Protein AF-A0AAE9WJE8-F1 (afdb_monomer_lite)

Sequence (85 aa):
MFKDKSYTYHDFKQKCESLRIFIYFGVVGYCALDIVLNPLKSSYWNQFLPINIMKKFFGFFSKEESSIFKHNGNASYEKYIELIK

Structure (mmCIF, N/CA/C/O backbone):
data_AF-A0AAE9WJE8-F1
#
_entry.id   AF-A0AAE9WJE8-F1
#
loop_
_atom_site.group_PDB
_atom_site.id
_atom_site.type_symbol
_atom_site.label_atom_id
_atom_site.label_alt_id
_atom_site.label_comp_id
_atom_site.label_asym_id
_atom_site.label_entity_id
_atom_site.label_seq_id
_atom_site.pdbx_PDB_ins_code
_atom_site.Cartn_x
_atom_site.Cartn_y
_atom_site.Cartn_z
_atom_site.occupancy
_atom_site.B_iso_or_equiv
_atom_site.auth_seq_id
_atom_site.auth_comp_id
_atom_site.auth_asym_id
_atom_site.auth_atom_id
_atom_site.pdbx_PDB_model_num
ATOM 1 N N . MET A 1 1 ? 15.909 -10.507 -14.687 1.00 52.84 1 MET A N 1
ATOM 2 C CA . MET A 1 1 ? 15.118 -9.255 -14.575 1.00 52.84 1 MET A CA 1
ATOM 3 C C . MET A 1 1 ? 15.975 -8.040 -14.197 1.00 52.84 1 MET A C 1
ATOM 5 O O . MET A 1 1 ? 16.019 -7.113 -14.992 1.00 52.84 1 MET A O 1
ATOM 9 N N . PHE A 1 2 ? 16.707 -8.026 -13.067 1.00 60.22 2 PHE A N 1
ATOM 10 C CA . PHE A 1 2 ? 17.623 -6.908 -12.723 1.00 60.22 2 PHE A CA 1
ATOM 11 C C . PHE A 1 2 ? 19.118 -7.169 -12.991 1.00 60.22 2 PHE A C 1
ATOM 13 O O . PHE A 1 2 ? 19.876 -6.220 -13.151 1.00 60.22 2 PHE A O 1
ATOM 20 N N . LYS A 1 3 ? 19.549 -8.439 -13.049 1.00 65.12 3 LYS A N 1
ATOM 21 C CA . LYS A 1 3 ? 20.963 -8.828 -13.246 1.00 65.12 3 LYS A CA 1
ATOM 22 C C . LYS A 1 3 ? 21.409 -8.893 -14.709 1.00 65.12 3 LYS A C 1
ATOM 24 O O . LYS A 1 3 ? 22.604 -8.980 -14.973 1.00 65.12 3 LYS A O 1
ATOM 29 N N . ASP A 1 4 ? 20.467 -8.854 -15.645 1.00 73.12 4 ASP A N 1
ATOM 30 C CA . ASP A 1 4 ? 20.779 -8.958 -17.068 1.00 73.12 4 ASP A CA 1
ATOM 31 C C . ASP A 1 4 ? 21.435 -7.662 -17.549 1.00 73.12 4 ASP A C 1
ATOM 33 O O . ASP A 1 4 ? 20.998 -6.562 -17.188 1.00 73.12 4 ASP A O 1
ATOM 37 N N . LYS A 1 5 ? 22.486 -7.773 -18.364 1.00 70.38 5 LYS A N 1
ATOM 38 C CA . LYS A 1 5 ? 23.194 -6.613 -18.915 1.00 70.38 5 LYS A CA 1
ATOM 39 C C . LYS A 1 5 ? 22.246 -5.859 -19.857 1.00 70.38 5 LYS A C 1
ATOM 41 O O . LYS A 1 5 ? 21.690 -6.457 -20.770 1.00 70.38 5 LYS A O 1
ATOM 46 N N . SER A 1 6 ? 22.010 -4.567 -19.615 1.00 74.31 6 SER A N 1
ATOM 47 C CA . SER A 1 6 ? 21.255 -3.731 -20.561 1.00 74.31 6 SER A CA 1
ATOM 48 C C . SER A 1 6 ? 22.159 -3.366 -21.729 1.00 74.31 6 SER A C 1
ATOM 50 O O . SER A 1 6 ? 23.205 -2.753 -21.520 1.00 74.31 6 SER A O 1
ATOM 52 N N . TYR A 1 7 ? 21.758 -3.739 -22.941 1.00 78.06 7 TYR A N 1
ATOM 53 C CA . TYR A 1 7 ? 22.488 -3.402 -24.166 1.00 78.06 7 TYR A CA 1
ATOM 54 C C . TYR A 1 7 ? 22.071 -2.036 -24.724 1.00 78.06 7 TYR A C 1
ATOM 56 O O . TYR A 1 7 ? 22.858 -1.378 -25.399 1.00 78.06 7 TYR A O 1
ATOM 64 N N . THR A 1 8 ? 20.863 -1.573 -24.388 1.00 86.31 8 THR A N 1
ATOM 65 C CA . THR A 1 8 ? 20.308 -0.294 -24.838 1.00 86.31 8 THR A CA 1
ATOM 66 C C . THR A 1 8 ? 20.012 0.626 -23.649 1.00 86.31 8 THR A C 1
ATOM 68 O O . THR A 1 8 ? 19.593 0.184 -22.578 1.00 86.31 8 THR A O 1
ATOM 71 N N . TYR A 1 9 ? 20.212 1.935 -23.837 1.00 85.62 9 TYR A N 1
ATOM 72 C CA . TYR A 1 9 ? 19.972 2.955 -22.806 1.00 85.62 9 TYR A CA 1
ATOM 73 C C . TYR A 1 9 ? 18.526 2.952 -22.280 1.00 85.62 9 TYR A C 1
ATOM 75 O O . TYR A 1 9 ? 18.296 3.133 -21.085 1.00 85.62 9 TYR A O 1
ATOM 83 N N . HIS A 1 10 ? 17.554 2.688 -23.155 1.00 87.19 10 HIS A N 1
ATOM 84 C CA . HIS A 1 10 ? 16.143 2.578 -22.783 1.00 87.19 10 HIS A CA 1
ATOM 85 C C . HIS A 1 10 ? 15.903 1.500 -21.716 1.00 87.19 10 HIS A C 1
ATOM 87 O O . HIS A 1 10 ? 15.231 1.771 -20.720 1.00 87.19 10 HIS A O 1
ATOM 93 N N . ASP A 1 11 ? 16.540 0.335 -21.850 1.00 86.00 11 ASP A N 1
ATOM 94 C CA . ASP A 1 11 ? 16.421 -0.755 -20.877 1.00 86.00 11 ASP A CA 1
ATOM 95 C C . ASP A 1 11 ? 17.049 -0.384 -19.533 1.00 86.00 11 ASP A C 1
ATOM 97 O O . ASP A 1 11 ? 16.554 -0.760 -18.472 1.00 86.00 11 ASP A O 1
ATOM 101 N N . PHE A 1 12 ? 18.167 0.349 -19.560 1.00 85.50 12 PHE A N 1
ATOM 102 C CA . PHE A 1 12 ? 18.796 0.857 -18.342 1.00 85.50 12 PHE A CA 1
ATOM 103 C C . PHE A 1 12 ? 17.877 1.847 -17.611 1.00 85.50 12 PHE A C 1
ATOM 105 O O . PHE A 1 12 ? 17.656 1.712 -16.406 1.00 85.50 12 PHE A O 1
ATOM 112 N N . LYS A 1 13 ? 17.275 2.792 -18.343 1.00 90.12 13 LYS A N 1
ATOM 113 C CA . LYS A 1 13 ? 16.322 3.758 -17.781 1.00 90.12 13 LYS A CA 1
ATOM 114 C C . LYS A 1 13 ? 15.112 3.058 -17.158 1.00 90.12 13 LYS A C 1
ATOM 116 O O . LYS A 1 13 ? 14.750 3.363 -16.024 1.00 90.12 13 LYS A O 1
ATOM 121 N N . GLN A 1 14 ? 14.521 2.093 -17.860 1.00 90.06 14 GLN A N 1
ATOM 122 C CA . GLN A 1 14 ? 13.368 1.342 -17.362 1.00 90.06 14 GLN A CA 1
ATOM 123 C C . GLN A 1 14 ? 13.694 0.559 -16.083 1.00 90.06 14 GLN A C 1
ATOM 125 O O . GLN A 1 14 ? 12.889 0.541 -15.149 1.00 90.06 14 GLN A O 1
ATOM 130 N N . LYS A 1 15 ? 14.892 -0.034 -15.993 1.00 88.44 15 LYS A N 1
ATOM 131 C CA . LYS A 1 15 ? 15.358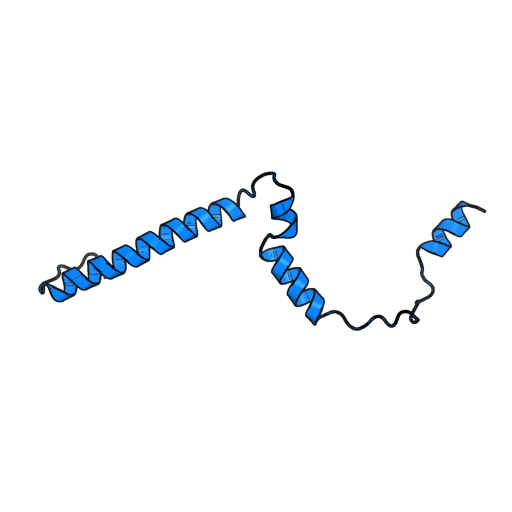 -0.701 -14.768 1.00 88.44 15 LYS A CA 1
ATOM 132 C C . LYS A 1 15 ? 15.445 0.271 -13.592 1.00 88.44 15 LYS A C 1
ATOM 134 O O . LYS A 1 15 ? 14.921 -0.054 -12.529 1.00 88.44 15 LYS A O 1
ATOM 139 N N . CYS A 1 16 ? 16.015 1.461 -13.779 1.00 88.25 16 CYS A N 1
ATOM 140 C CA . CYS A 1 16 ? 16.072 2.485 -12.729 1.00 88.25 16 CYS A CA 1
ATOM 141 C C . CYS A 1 16 ? 14.683 2.920 -12.242 1.00 88.25 16 CYS A C 1
ATOM 143 O O . CYS A 1 16 ? 14.458 2.990 -11.035 1.00 88.25 16 CYS A O 1
ATOM 145 N N . GLU A 1 17 ? 13.736 3.159 -13.151 1.00 89.88 17 GLU A N 1
ATOM 146 C CA . GLU A 1 17 ? 12.371 3.545 -12.761 1.00 89.88 17 GLU A CA 1
ATOM 147 C C . GLU A 1 17 ? 11.660 2.424 -11.992 1.00 89.88 17 GLU A C 1
ATOM 149 O O . GLU A 1 17 ? 11.045 2.664 -10.952 1.00 89.88 17 GLU A O 1
ATOM 154 N N . SER A 1 18 ? 11.805 1.172 -12.438 1.00 91.25 18 SER A N 1
ATOM 155 C CA . SER A 1 18 ? 11.231 0.027 -11.720 1.00 91.25 18 SER A CA 1
ATOM 156 C C . SER A 1 18 ? 11.856 -0.169 -10.333 1.00 91.25 18 SER A C 1
ATOM 158 O O . SER A 1 18 ? 11.142 -0.448 -9.370 1.00 91.25 18 SER A O 1
ATOM 160 N N . LEU A 1 19 ? 13.170 0.049 -10.203 1.00 91.88 19 LEU A N 1
ATOM 161 C CA . LEU A 1 19 ? 13.878 -0.024 -8.928 1.00 91.88 19 LEU A CA 1
ATOM 162 C C . LEU A 1 19 ? 13.394 1.062 -7.966 1.00 91.88 19 LEU A C 1
ATOM 164 O O . LEU A 1 19 ? 13.178 0.786 -6.789 1.00 91.88 19 LEU A O 1
ATOM 168 N N . ARG A 1 20 ? 13.182 2.283 -8.463 1.00 93.00 20 ARG A N 1
ATOM 169 C CA . ARG A 1 20 ? 12.669 3.399 -7.663 1.00 93.00 20 ARG A CA 1
ATOM 170 C C . ARG A 1 20 ? 11.320 3.060 -7.035 1.00 93.00 20 ARG A C 1
ATOM 172 O O . ARG A 1 20 ? 11.142 3.244 -5.833 1.00 93.00 20 ARG A O 1
ATOM 179 N N . ILE A 1 21 ? 10.390 2.547 -7.838 1.00 94.38 21 ILE A N 1
ATOM 180 C CA . ILE A 1 21 ? 9.055 2.154 -7.375 1.00 94.38 21 ILE A CA 1
ATOM 181 C C . ILE A 1 21 ? 9.160 0.998 -6.372 1.00 94.38 21 ILE A C 1
ATOM 183 O O . ILE A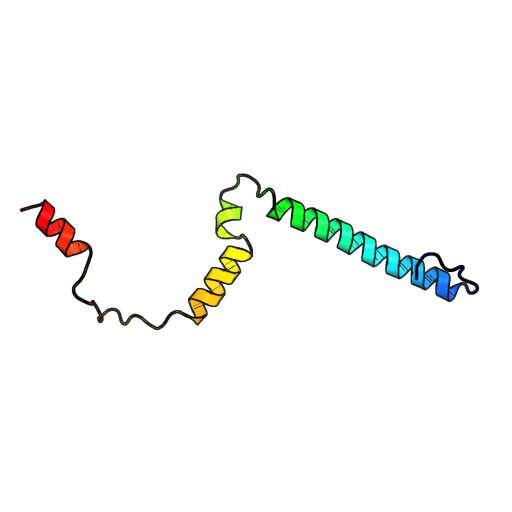 1 21 ? 8.534 1.042 -5.314 1.00 94.38 21 ILE A O 1
ATOM 187 N N . PHE A 1 22 ? 9.997 0.001 -6.666 1.00 95.12 22 PHE A N 1
ATOM 188 C CA . PHE A 1 22 ? 10.224 -1.139 -5.781 1.00 95.12 22 PHE A CA 1
ATOM 189 C C . PHE A 1 22 ? 10.769 -0.718 -4.410 1.00 95.12 22 PHE A C 1
ATOM 191 O O . PHE A 1 22 ? 10.251 -1.161 -3.388 1.00 95.12 22 PHE A O 1
ATOM 198 N N . ILE A 1 23 ? 11.766 0.170 -4.369 1.00 95.69 23 ILE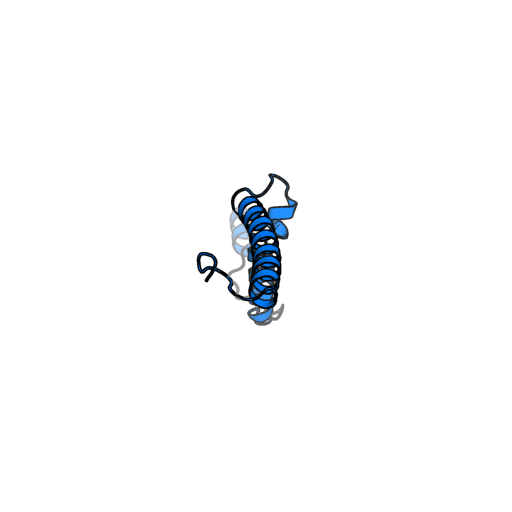 A N 1
ATOM 199 C CA . ILE A 1 23 ? 12.329 0.684 -3.114 1.00 95.69 23 ILE A CA 1
ATOM 200 C C . ILE A 1 23 ? 11.278 1.484 -2.348 1.00 95.69 23 ILE A C 1
ATOM 202 O O . ILE A 1 23 ? 11.125 1.280 -1.147 1.00 95.69 23 ILE A O 1
ATOM 206 N N . TYR A 1 24 ? 10.533 2.360 -3.026 1.00 95.50 24 TYR A N 1
ATOM 207 C CA . TYR A 1 24 ? 9.498 3.164 -2.380 1.00 95.50 24 TYR A CA 1
ATOM 208 C C . TYR A 1 24 ? 8.451 2.283 -1.688 1.00 95.50 24 TYR A C 1
ATOM 210 O O . TYR A 1 24 ? 8.232 2.415 -0.484 1.00 95.50 24 TYR A O 1
ATOM 218 N N . PHE A 1 25 ? 7.855 1.337 -2.416 1.00 96.50 25 PHE A N 1
ATOM 219 C CA . PHE A 1 25 ? 6.861 0.433 -1.837 1.00 96.50 25 PHE A CA 1
ATOM 220 C C . PHE A 1 25 ? 7.464 -0.543 -0.830 1.00 96.50 25 PHE A C 1
ATOM 222 O O . PHE A 1 25 ? 6.799 -0.880 0.144 1.00 96.50 25 PHE A O 1
ATOM 229 N N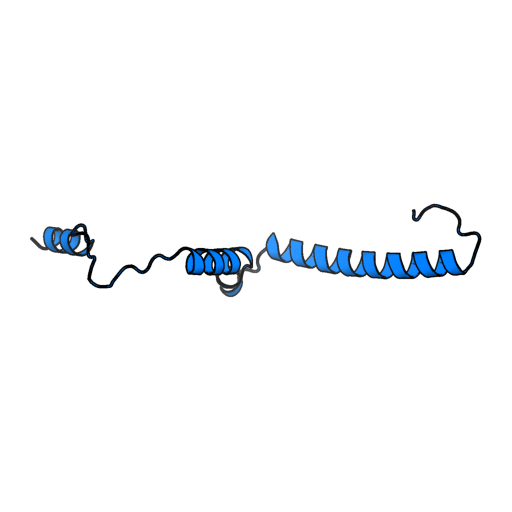 . GLY A 1 26 ? 8.715 -0.963 -1.018 1.00 96.06 26 GLY A N 1
ATOM 230 C CA . GLY A 1 26 ? 9.430 -1.796 -0.057 1.00 96.06 26 GLY A CA 1
ATOM 231 C C . GLY A 1 26 ? 9.606 -1.094 1.288 1.00 96.06 26 GLY A C 1
ATOM 232 O O . GLY A 1 26 ? 9.261 -1.663 2.318 1.00 96.06 26 GLY A O 1
ATOM 233 N N . VAL A 1 27 ? 10.071 0.158 1.287 1.00 96.06 27 VAL A N 1
ATOM 234 C CA . VAL A 1 27 ? 10.257 0.954 2.511 1.00 96.06 27 VAL A CA 1
ATOM 235 C C . VAL A 1 27 ? 8.914 1.272 3.162 1.00 96.06 27 VAL A C 1
ATOM 237 O O . VAL A 1 27 ? 8.739 1.027 4.352 1.00 96.06 27 VAL A O 1
ATOM 240 N N . VAL A 1 28 ? 7.943 1.766 2.388 1.00 95.88 28 VAL A N 1
ATOM 241 C CA . VAL A 1 28 ? 6.604 2.085 2.908 1.00 95.88 28 VAL A CA 1
ATOM 242 C C . VAL A 1 28 ? 5.925 0.836 3.470 1.00 95.88 28 VAL A C 1
ATOM 244 O O . VAL A 1 28 ? 5.377 0.880 4.567 1.00 95.88 28 VAL A O 1
ATOM 247 N N . GLY A 1 29 ? 5.996 -0.287 2.753 1.00 94.75 29 GLY A N 1
ATOM 248 C CA . GLY A 1 29 ? 5.446 -1.567 3.189 1.00 94.75 29 GLY A CA 1
ATOM 249 C C . GLY A 1 29 ? 6.131 -2.093 4.447 1.00 94.75 29 GLY A C 1
ATOM 250 O O . GLY A 1 29 ? 5.450 -2.532 5.367 1.00 94.75 29 GLY A O 1
ATOM 251 N N . TYR A 1 30 ? 7.458 -1.986 4.531 1.00 94.81 30 TYR A N 1
ATOM 252 C CA . TYR A 1 30 ? 8.213 -2.369 5.721 1.00 94.81 30 TYR A CA 1
ATOM 253 C C . TYR A 1 30 ? 7.810 -1.536 6.944 1.00 94.81 30 TYR A C 1
ATOM 255 O O . TYR A 1 30 ? 7.473 -2.102 7.980 1.00 94.81 30 TYR A O 1
ATOM 263 N N . CYS A 1 31 ? 7.756 -0.207 6.817 1.00 89.19 31 CYS A N 1
ATOM 264 C CA . CYS A 1 31 ? 7.310 0.668 7.902 1.00 89.19 31 CYS A CA 1
ATOM 265 C C . CYS A 1 31 ? 5.850 0.400 8.298 1.00 89.19 31 CYS A C 1
ATOM 267 O O . CYS A 1 31 ? 5.522 0.404 9.481 1.00 89.19 31 CYS A O 1
ATOM 269 N N . ALA A 1 32 ? 4.968 0.139 7.329 1.00 88.12 32 ALA A N 1
ATOM 270 C CA . ALA A 1 32 ? 3.578 -0.206 7.609 1.00 88.12 32 ALA A CA 1
ATOM 271 C C . ALA A 1 32 ? 3.461 -1.534 8.375 1.00 88.12 32 ALA A C 1
ATOM 273 O O . ALA A 1 32 ? 2.686 -1.625 9.325 1.00 88.12 32 ALA A O 1
ATOM 274 N N . LEU A 1 33 ? 4.238 -2.552 7.994 1.00 88.56 33 LEU A N 1
ATOM 275 C CA . LEU A 1 33 ? 4.271 -3.836 8.696 1.00 88.56 33 LEU A CA 1
ATOM 276 C C . LEU A 1 33 ? 4.843 -3.703 10.109 1.00 88.56 33 LEU A C 1
ATOM 278 O O . LEU A 1 33 ? 4.283 -4.288 11.032 1.00 88.56 33 LEU A O 1
ATOM 282 N N . ASP A 1 34 ? 5.900 -2.911 10.293 1.00 86.62 34 ASP A N 1
ATOM 283 C CA . ASP A 1 34 ? 6.493 -2.656 11.611 1.00 86.62 34 ASP A CA 1
ATOM 284 C C . ASP A 1 34 ? 5.477 -2.030 12.577 1.00 86.62 34 ASP A C 1
ATOM 286 O O . ASP A 1 34 ? 5.309 -2.491 13.703 1.00 86.62 34 ASP A O 1
ATOM 290 N N . ILE A 1 35 ? 4.695 -1.065 12.091 1.00 83.38 35 ILE A N 1
ATOM 291 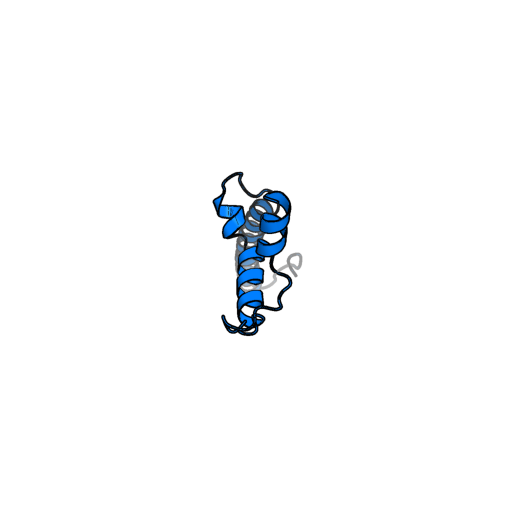C CA . ILE A 1 35 ? 3.609 -0.434 12.849 1.00 83.38 35 ILE A CA 1
ATOM 292 C C . ILE A 1 35 ? 2.495 -1.431 13.209 1.00 83.38 35 ILE A C 1
ATOM 294 O O . ILE A 1 35 ? 1.900 -1.336 14.283 1.00 83.38 35 ILE A O 1
ATOM 298 N N . VAL A 1 36 ? 2.180 -2.375 12.318 1.00 79.31 36 VAL A N 1
ATOM 299 C CA . VAL A 1 36 ? 1.154 -3.399 12.572 1.00 79.31 36 VAL A CA 1
ATOM 300 C C . VAL A 1 36 ? 1.635 -4.429 13.597 1.00 79.31 36 VAL A C 1
ATOM 302 O O . VAL A 1 36 ? 0.846 -4.846 14.444 1.00 79.31 36 VAL A O 1
ATOM 305 N N . LEU A 1 37 ? 2.904 -4.841 13.530 1.00 82.69 37 LEU A N 1
ATOM 306 C CA . LEU A 1 37 ? 3.496 -5.823 14.444 1.00 82.69 37 LEU A CA 1
ATOM 307 C C . LEU A 1 37 ? 3.765 -5.235 15.831 1.00 82.69 37 LEU A C 1
ATOM 309 O O . LEU A 1 37 ? 3.500 -5.890 16.837 1.00 82.69 37 LEU A O 1
ATOM 313 N N . ASN A 1 38 ? 4.253 -3.997 15.881 1.00 78.62 38 ASN A N 1
ATOM 314 C CA . ASN A 1 38 ? 4.518 -3.251 17.101 1.00 78.62 38 ASN A CA 1
ATOM 315 C C . ASN A 1 38 ? 3.579 -2.042 17.170 1.00 78.62 38 ASN A C 1
ATOM 317 O O . ASN A 1 38 ? 4.018 -0.905 16.959 1.00 78.62 38 ASN A O 1
ATOM 321 N N . PRO A 1 39 ? 2.281 -2.248 17.473 1.00 73.50 39 PRO A N 1
ATOM 322 C CA . PRO A 1 39 ? 1.372 -1.129 17.627 1.00 73.50 39 PRO A CA 1
ATOM 323 C C . PRO A 1 39 ? 1.893 -0.243 18.757 1.00 73.50 39 PRO A C 1
ATOM 325 O O . PRO A 1 39 ? 2.127 -0.703 19.881 1.00 73.50 39 PRO A O 1
ATOM 328 N N . LEU A 1 40 ? 2.100 1.043 18.467 1.00 69.56 40 LEU A N 1
ATOM 329 C CA . LEU A 1 40 ? 2.512 1.989 19.496 1.00 69.56 40 LEU A CA 1
ATOM 330 C C . LEU A 1 40 ? 1.470 1.965 20.624 1.00 69.56 40 LEU A C 1
ATOM 332 O O . LEU A 1 40 ? 0.271 1.915 20.355 1.00 69.56 40 LEU A O 1
ATOM 336 N N . LYS A 1 41 ? 1.916 2.050 21.886 1.00 64.44 41 LYS A N 1
ATOM 337 C CA . LYS A 1 41 ? 1.094 1.971 23.121 1.00 64.44 41 LYS A CA 1
ATOM 338 C C . LYS A 1 41 ? -0.058 2.994 23.241 1.00 64.44 41 LYS A C 1
ATOM 340 O O . LYS A 1 41 ? -0.690 3.095 24.288 1.00 64.44 41 LYS A O 1
ATOM 345 N N . SER A 1 42 ? -0.338 3.773 22.204 1.00 60.56 42 SER A N 1
ATOM 346 C CA . SER A 1 42 ? -1.438 4.726 22.161 1.00 60.56 42 SER A CA 1
ATOM 347 C C . SER A 1 42 ? -2.778 4.018 21.939 1.00 60.56 42 SER A C 1
ATOM 349 O O . SER A 1 42 ? -2.940 3.250 20.991 1.00 60.56 42 SER A O 1
ATOM 351 N N . SER A 1 43 ? -3.759 4.348 22.786 1.00 62.09 43 SER A N 1
ATOM 352 C CA . SER A 1 43 ? -5.159 3.888 22.726 1.00 62.09 43 SER A CA 1
ATOM 353 C C . SER A 1 43 ? -5.786 3.982 21.318 1.00 62.09 43 SER A C 1
ATOM 355 O O . SER A 1 43 ? -6.625 3.161 20.948 1.00 62.09 43 SER A O 1
ATOM 357 N N . TYR A 1 44 ? -5.311 4.920 20.485 1.00 61.72 44 TYR A N 1
ATOM 358 C CA . TYR A 1 44 ? -5.756 5.117 19.100 1.00 61.72 44 TYR A CA 1
ATOM 359 C C . TYR A 1 44 ? -5.597 3.885 18.201 1.00 61.72 44 TYR A C 1
ATOM 361 O O . TYR A 1 44 ? -6.488 3.605 17.396 1.00 61.72 44 TYR A O 1
ATOM 369 N N . TRP A 1 45 ? -4.515 3.114 18.343 1.00 65.19 45 TRP A N 1
ATOM 370 C CA . TRP A 1 45 ? -4.299 1.934 17.499 1.00 65.19 45 TRP A CA 1
ATOM 371 C C . TRP A 1 45 ? -5.361 0.869 17.756 1.00 65.19 45 TRP A C 1
ATOM 373 O O . TRP A 1 45 ? -5.860 0.259 16.819 1.00 65.19 45 TRP A O 1
ATOM 383 N N . ASN A 1 46 ? -5.830 0.725 18.994 1.00 65.25 46 ASN A N 1
ATOM 384 C CA . ASN A 1 46 ? -6.861 -0.259 19.312 1.00 65.25 46 ASN A CA 1
ATOM 385 C C . ASN A 1 46 ? -8.206 0.046 18.616 1.00 65.25 46 ASN A C 1
ATOM 387 O O . ASN A 1 46 ? -8.972 -0.862 18.302 1.00 65.25 46 ASN A O 1
ATOM 391 N N . GLN A 1 47 ? -8.492 1.316 18.314 1.00 64.81 47 GLN A N 1
ATOM 392 C CA . GLN A 1 47 ? -9.734 1.725 17.651 1.00 64.81 47 GLN A CA 1
ATOM 393 C C . GLN A 1 47 ? -9.614 1.820 16.123 1.00 64.81 47 GLN A C 1
ATOM 395 O O . GLN A 1 47 ? -10.576 1.485 15.427 1.00 64.81 47 GLN A O 1
ATOM 400 N N . PHE A 1 48 ? -8.459 2.254 15.609 1.00 64.81 48 PHE A N 1
ATOM 401 C CA . PHE A 1 48 ? -8.237 2.537 14.185 1.00 64.81 48 PHE A CA 1
ATOM 402 C C . PHE A 1 48 ? -7.342 1.524 13.467 1.00 64.81 48 PHE A C 1
ATOM 404 O O . PHE A 1 48 ? -7.026 1.719 12.294 1.00 64.81 48 PHE A O 1
ATOM 411 N N . LEU A 1 49 ? -6.953 0.425 14.122 1.00 69.19 49 LEU A N 1
ATOM 412 C CA . LEU A 1 49 ? -6.317 -0.686 13.420 1.00 69.19 49 LEU A CA 1
ATOM 413 C C . LEU A 1 49 ? -7.208 -1.095 12.235 1.00 69.19 49 LEU A C 1
ATOM 415 O O . LEU A 1 49 ? -8.414 -1.301 12.423 1.00 69.19 49 LEU A O 1
ATOM 419 N N . PRO A 1 50 ? -6.642 -1.256 11.027 1.00 71.00 50 PRO A N 1
ATOM 420 C CA . PRO A 1 50 ? -7.414 -1.602 9.839 1.00 71.00 50 PRO A CA 1
ATOM 421 C C . PRO A 1 50 ? -8.219 -2.891 10.041 1.00 71.00 50 PRO A C 1
ATOM 423 O O . PRO A 1 50 ? -9.336 -2.991 9.549 1.00 71.00 50 PRO A O 1
ATOM 426 N N . ILE A 1 51 ? -7.736 -3.825 10.869 1.00 73.75 51 ILE A N 1
ATOM 427 C CA . ILE A 1 51 ? -8.489 -5.018 11.281 1.00 73.75 51 ILE A CA 1
ATOM 428 C C . ILE A 1 51 ? -9.811 -4.669 11.988 1.00 73.75 51 ILE A C 1
ATOM 430 O O . ILE A 1 51 ? -10.837 -5.285 11.709 1.00 73.75 51 ILE A O 1
ATOM 434 N N . ASN A 1 52 ? -9.811 -3.684 12.891 1.00 70.00 52 ASN A N 1
ATOM 435 C CA . ASN A 1 52 ? -10.990 -3.299 13.665 1.00 70.00 52 ASN A CA 1
ATOM 436 C C . ASN A 1 52 ? -11.951 -2.442 12.841 1.00 70.00 52 ASN A C 1
ATOM 438 O O . ASN A 1 52 ? -13.163 -2.578 12.994 1.00 70.00 52 ASN A O 1
ATOM 442 N N . ILE A 1 53 ? -11.431 -1.621 11.927 1.00 73.62 53 ILE A N 1
ATOM 443 C CA . ILE A 1 53 ? -12.246 -0.882 10.957 1.00 73.62 53 ILE A CA 1
ATOM 444 C C . ILE A 1 53 ? -12.925 -1.859 9.994 1.00 73.62 53 ILE A C 1
ATOM 446 O O . ILE A 1 53 ? -14.136 -1.782 9.817 1.00 73.62 53 ILE A O 1
ATOM 450 N N . MET A 1 54 ? -12.185 -2.829 9.449 1.00 77.31 54 MET A N 1
ATOM 451 C CA . MET A 1 54 ? -12.744 -3.863 8.576 1.00 77.31 54 MET A CA 1
ATOM 452 C C . MET A 1 54 ? -13.774 -4.716 9.321 1.00 77.31 54 MET A C 1
ATOM 454 O O . MET A 1 54 ? -14.871 -4.919 8.813 1.00 77.31 54 MET A O 1
ATOM 458 N N . LYS A 1 55 ? -13.499 -5.134 10.565 1.00 75.25 55 LYS A N 1
ATOM 459 C CA . LYS A 1 55 ? -14.489 -5.830 11.406 1.00 75.25 55 LYS A CA 1
ATOM 460 C C . LYS A 1 55 ? -15.740 -4.992 11.662 1.00 75.25 55 LYS A C 1
ATOM 462 O O . LYS A 1 55 ? -16.837 -5.533 11.594 1.00 75.25 55 LYS A O 1
ATOM 467 N N . LYS A 1 56 ? -15.607 -3.691 11.943 1.00 71.62 56 LYS A N 1
ATOM 468 C CA . LYS A 1 56 ? -16.761 -2.791 12.109 1.00 71.62 56 LYS A CA 1
ATOM 469 C C . LYS A 1 56 ? -17.538 -2.617 10.809 1.00 71.62 56 LYS A C 1
ATOM 471 O O . LYS A 1 56 ? -18.759 -2.609 10.854 1.00 71.62 56 LYS A O 1
ATOM 476 N N . PHE A 1 57 ? -16.853 -2.515 9.677 1.00 77.56 57 PHE A N 1
ATOM 477 C CA . PHE A 1 57 ? -17.474 -2.373 8.365 1.00 77.56 57 PHE A CA 1
ATOM 478 C C . PHE A 1 57 ? -18.253 -3.636 7.965 1.00 77.56 57 PHE A C 1
ATOM 480 O O . PHE A 1 57 ? -19.436 -3.555 7.647 1.00 77.56 57 PHE A O 1
ATOM 487 N N . PHE A 1 58 ? -17.644 -4.819 8.091 1.00 75.69 58 PHE A N 1
ATOM 488 C CA . PHE A 1 58 ? -18.331 -6.094 7.854 1.00 75.69 58 PHE A CA 1
ATOM 489 C C . PHE A 1 58 ? -19.429 -6.372 8.889 1.00 75.69 58 PHE A C 1
ATOM 491 O O . PHE A 1 58 ? -20.501 -6.850 8.535 1.00 75.69 58 PHE A O 1
ATOM 498 N N . GLY A 1 59 ? -19.207 -6.029 10.161 1.00 70.31 59 GLY A N 1
ATOM 499 C CA . GLY A 1 59 ? -20.216 -6.152 11.215 1.00 70.31 59 GLY A CA 1
ATOM 500 C C . GLY A 1 59 ? -21.396 -5.192 11.046 1.00 70.31 59 GLY A C 1
ATOM 501 O O . GLY A 1 59 ? -22.502 -5.517 11.462 1.00 70.31 59 GLY A O 1
ATOM 502 N N . PHE A 1 60 ? -21.189 -4.036 10.412 1.00 71.81 60 PHE A N 1
ATOM 503 C CA . PHE A 1 60 ? -22.267 -3.126 10.026 1.00 71.81 60 PHE A CA 1
ATOM 504 C C . PHE A 1 60 ? -23.113 -3.721 8.898 1.00 71.81 60 PHE A C 1
ATOM 506 O O . PHE A 1 60 ? -24.333 -3.661 8.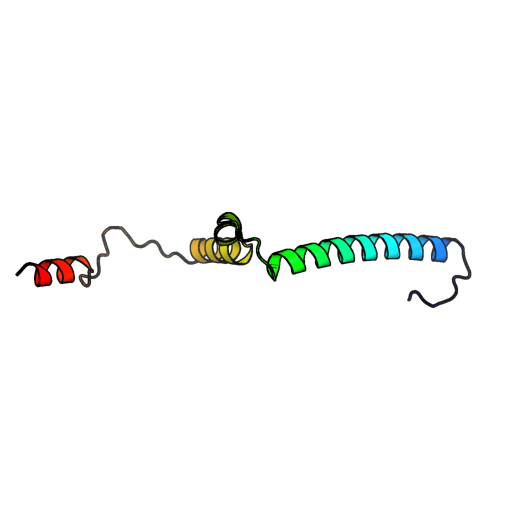959 1.00 71.81 60 PHE A O 1
ATOM 513 N N . PHE A 1 61 ? -22.476 -4.365 7.919 1.00 74.12 61 PHE A N 1
ATOM 514 C CA . PHE A 1 61 ? -23.183 -5.033 6.825 1.00 74.12 61 PHE A CA 1
ATOM 515 C C . PHE A 1 61 ? -23.907 -6.314 7.270 1.00 74.12 61 PHE A C 1
ATOM 517 O O . PHE A 1 61 ? -24.901 -6.705 6.671 1.00 74.12 61 PHE A O 1
ATOM 524 N N . SER A 1 62 ? -23.419 -6.961 8.331 1.00 67.69 62 SER A N 1
ATOM 525 C CA . SER A 1 62 ? -23.990 -8.202 8.863 1.00 67.69 62 SER A CA 1
ATOM 526 C C . SER A 1 62 ? -24.986 -7.994 10.011 1.00 67.69 62 SER A C 1
ATOM 528 O O . SER A 1 62 ? -25.504 -8.978 10.541 1.00 67.69 62 SER A O 1
ATOM 530 N N . LYS A 1 63 ? -25.232 -6.750 10.444 1.00 60.72 63 LYS A N 1
ATOM 531 C CA . LYS A 1 63 ? -26.203 -6.460 11.502 1.00 60.72 63 LYS A CA 1
ATOM 532 C C . LYS A 1 63 ? -27.616 -6.532 10.929 1.00 60.72 63 LYS A C 1
ATOM 534 O O . LYS A 1 63 ? -28.090 -5.582 10.317 1.00 60.72 63 LYS A O 1
ATOM 539 N N . GLU A 1 64 ? -28.290 -7.650 11.175 1.00 64.44 64 GLU A N 1
ATOM 540 C CA . GLU A 1 64 ? -29.747 -7.715 11.087 1.00 64.44 64 GLU A CA 1
ATOM 541 C C . GLU A 1 64 ? -30.343 -6.765 12.137 1.00 64.44 64 GLU A C 1
ATOM 543 O O . GLU A 1 64 ? -29.896 -6.737 13.290 1.00 64.44 64 GLU A O 1
ATOM 548 N N . GLU A 1 65 ? -31.316 -5.951 11.733 1.00 57.94 65 GLU A N 1
ATOM 549 C CA . GLU A 1 65 ? -31.999 -5.006 12.611 1.00 57.94 65 GLU A CA 1
ATOM 550 C C . GLU A 1 65 ? -32.649 -5.754 13.781 1.00 57.94 65 GLU A C 1
ATOM 552 O O . GLU A 1 65 ? -33.711 -6.367 13.658 1.00 57.94 65 GLU A O 1
ATOM 557 N N . SER A 1 66 ? -32.029 -5.695 14.962 1.00 57.41 66 SER A N 1
ATOM 558 C CA . SER A 1 66 ? -32.713 -6.060 16.194 1.00 57.41 66 SER A CA 1
ATOM 559 C C . SER A 1 66 ? -33.760 -4.982 16.449 1.00 57.41 66 SER A C 1
ATOM 561 O O . SER A 1 66 ? -33.461 -3.939 17.036 1.00 57.41 66 SER A O 1
ATOM 563 N N . SER A 1 67 ? -34.982 -5.208 15.966 1.00 60.84 67 SER A N 1
ATOM 564 C CA . SER A 1 67 ? -36.144 -4.407 16.331 1.00 60.84 67 SER A CA 1
ATOM 565 C C . SER A 1 67 ? -36.136 -4.234 17.850 1.00 60.84 67 SER A C 1
ATOM 567 O O . SER A 1 67 ? -36.104 -5.232 18.571 1.00 60.84 67 SER A O 1
ATOM 569 N N . ILE A 1 68 ? -36.159 -2.985 18.318 1.00 60.03 68 ILE A N 1
ATOM 570 C CA . ILE A 1 68 ? -36.082 -2.579 19.737 1.00 60.03 68 ILE A CA 1
ATOM 571 C C . ILE A 1 68 ? -37.101 -3.326 20.627 1.00 60.03 68 ILE A C 1
ATOM 573 O O . ILE A 1 68 ? -36.924 -3.426 21.836 1.00 60.03 68 ILE A O 1
ATOM 577 N N . PHE A 1 69 ? -38.133 -3.916 20.023 1.00 58.16 69 PHE A N 1
ATOM 578 C CA . PHE A 1 69 ? -39.200 -4.662 20.688 1.00 58.16 69 PHE A CA 1
ATOM 579 C C . PHE A 1 69 ? -39.000 -6.183 20.753 1.00 58.16 69 PHE A C 1
ATOM 581 O O . PHE A 1 69 ? -39.758 -6.866 21.435 1.00 58.16 69 PHE A O 1
ATOM 588 N N . LYS A 1 70 ? -37.993 -6.749 20.079 1.00 56.12 70 LYS A N 1
ATOM 589 C CA . LYS A 1 70 ? -37.722 -8.195 20.098 1.00 56.12 70 LYS A CA 1
ATOM 590 C C . LYS A 1 70 ? -36.785 -8.515 21.257 1.00 56.12 70 LYS A C 1
ATOM 592 O O . LYS A 1 70 ? -35.652 -8.952 21.073 1.00 56.12 70 LYS A O 1
ATOM 597 N N . HIS A 1 71 ? -37.260 -8.248 22.469 1.00 55.72 71 HIS A N 1
ATOM 598 C CA . HIS A 1 71 ? -36.607 -8.734 23.671 1.00 55.72 71 HIS A CA 1
ATOM 599 C C . HIS A 1 71 ? -36.979 -10.210 23.822 1.00 55.72 71 HIS A C 1
ATOM 601 O O . HIS A 1 71 ? -38.070 -10.543 24.273 1.00 55.72 71 HIS A O 1
ATOM 607 N N . ASN A 1 72 ? -36.087 -11.122 23.429 1.00 59.53 72 ASN A N 1
ATOM 608 C CA . ASN A 1 72 ? -36.167 -12.478 23.964 1.00 59.53 72 ASN A CA 1
ATOM 609 C C . ASN A 1 72 ? -35.962 -12.331 25.477 1.00 59.53 72 ASN A C 1
ATOM 611 O O . ASN A 1 72 ? -34.961 -11.733 25.882 1.00 59.53 72 ASN A O 1
ATOM 615 N N . GLY A 1 73 ? -36.929 -12.783 26.279 1.00 55.59 73 GLY A N 1
ATOM 616 C CA . GLY A 1 73 ? -37.014 -12.608 27.739 1.00 55.59 73 GLY A CA 1
ATOM 617 C C . GLY A 1 73 ? -35.931 -13.329 28.547 1.00 55.59 73 GLY A C 1
ATOM 618 O O . GLY A 1 73 ? -36.205 -13.874 29.599 1.00 55.59 73 GLY A O 1
ATOM 619 N N . ASN A 1 74 ? -34.703 -13.375 28.037 1.00 57.34 74 ASN A N 1
ATOM 620 C CA . ASN A 1 74 ? -33.514 -13.833 28.738 1.00 57.34 74 ASN A CA 1
ATOM 621 C C . ASN A 1 74 ? -32.573 -12.640 28.899 1.00 57.34 74 ASN A C 1
ATOM 623 O O . ASN A 1 74 ? -31.508 -12.545 28.284 1.00 57.34 74 ASN A O 1
ATOM 627 N N . ALA A 1 75 ? -33.055 -11.636 29.613 1.00 62.66 75 ALA A N 1
ATOM 628 C CA . ALA A 1 75 ? -32.342 -10.396 29.776 1.00 62.66 75 ALA A CA 1
ATOM 629 C C . ALA A 1 75 ? -31.484 -10.433 31.029 1.00 62.66 75 ALA A C 1
ATOM 631 O O . ALA A 1 75 ? -31.914 -10.881 32.089 1.00 62.66 75 ALA A O 1
ATOM 632 N N . SER A 1 76 ? -30.302 -9.832 30.934 1.00 59.56 76 SER A N 1
ATOM 633 C CA . SER A 1 76 ? -29.408 -9.663 32.076 1.00 59.56 76 SER A CA 1
ATOM 634 C C . SER A 1 76 ? -30.075 -8.958 33.269 1.00 59.56 76 SER A C 1
ATOM 636 O O . SER A 1 76 ? -29.601 -9.140 34.385 1.00 59.56 76 SER A O 1
ATOM 638 N N . TYR A 1 77 ? -31.155 -8.183 33.054 1.00 61.81 77 TYR A N 1
ATOM 639 C CA . TYR A 1 77 ? -31.893 -7.480 34.112 1.00 61.81 77 TYR A CA 1
ATOM 640 C C . TYR A 1 77 ? -32.557 -8.429 35.121 1.00 61.81 77 TYR A C 1
ATOM 642 O O . TYR A 1 77 ? -32.559 -8.121 36.310 1.00 61.81 77 TYR A O 1
ATOM 650 N N . GLU A 1 78 ? -33.053 -9.596 34.695 1.00 63.91 78 GLU A N 1
ATOM 651 C CA . GLU A 1 78 ? -33.724 -10.548 35.599 1.00 63.91 78 GLU A CA 1
ATOM 652 C C . GLU A 1 78 ? -32.746 -11.127 36.620 1.00 63.91 78 GLU A C 1
ATOM 654 O O . GLU A 1 78 ? -33.058 -11.228 37.805 1.00 63.91 78 GLU A O 1
ATOM 659 N N . LYS A 1 79 ? -31.503 -11.359 36.188 1.00 66.06 79 LYS A N 1
ATOM 660 C CA . LYS A 1 79 ? -30.409 -11.828 37.042 1.00 66.06 79 LYS A CA 1
ATOM 661 C C . LYS A 1 79 ? -30.028 -10.827 38.141 1.00 66.06 79 LYS A C 1
ATOM 663 O O . LYS A 1 79 ? -29.573 -11.231 39.206 1.00 66.06 79 LYS A O 1
ATOM 668 N N . TYR A 1 80 ? -30.207 -9.525 37.905 1.00 66.25 80 TYR A N 1
ATOM 669 C CA . TYR A 1 80 ? -29.990 -8.505 38.939 1.00 66.25 80 TYR A CA 1
ATOM 670 C C . TYR A 1 80 ? -31.152 -8.433 39.931 1.00 66.25 80 TYR A C 1
ATOM 672 O O . TYR A 1 80 ? -30.924 -8.155 41.103 1.00 66.25 80 TYR A O 1
ATOM 680 N N . ILE A 1 81 ? -32.378 -8.708 39.482 1.00 69.19 81 ILE A N 1
ATOM 681 C CA . ILE A 1 81 ? -33.561 -8.731 40.350 1.00 69.19 81 ILE A CA 1
ATOM 682 C C . ILE A 1 81 ? -33.506 -9.928 41.312 1.00 69.19 81 ILE A C 1
ATOM 684 O O . ILE A 1 81 ? -33.864 -9.775 42.476 1.00 69.19 81 ILE A O 1
ATOM 688 N N . GLU A 1 82 ? -32.992 -11.084 40.878 1.00 69.56 82 GLU A N 1
ATOM 689 C CA . GLU A 1 82 ? -32.758 -12.237 41.767 1.00 69.56 82 GLU A CA 1
ATOM 690 C C . GLU A 1 82 ? -31.713 -11.969 42.856 1.00 69.56 82 GLU A C 1
ATOM 692 O O . GLU A 1 82 ? -31.863 -12.460 43.965 1.00 69.56 82 GLU A O 1
ATOM 697 N N . LEU A 1 83 ? -30.677 -11.171 42.578 1.00 71.00 83 LEU A N 1
ATOM 698 C CA . LEU A 1 83 ? -29.635 -10.836 43.561 1.00 71.00 83 LEU A CA 1
ATOM 699 C C . LEU A 1 83 ? -30.104 -9.864 44.655 1.00 71.00 83 LEU A C 1
ATOM 701 O O . LEU A 1 83 ? -29.416 -9.702 45.661 1.00 71.00 83 LEU A O 1
ATOM 705 N N . ILE A 1 84 ? -31.229 -9.181 44.438 1.00 72.88 84 ILE A N 1
ATOM 706 C CA . ILE A 1 84 ? -31.802 -8.203 45.373 1.00 72.88 84 ILE A CA 1
ATOM 707 C C . ILE A 1 84 ? -32.849 -8.858 46.296 1.00 72.88 84 ILE A C 1
ATOM 709 O O . ILE A 1 84 ? -33.239 -8.253 47.295 1.00 72.88 84 ILE A O 1
ATOM 713 N N . LYS A 1 85 ? -33.304 -10.075 45.978 1.00 53.78 85 LYS A N 1
ATOM 714 C CA . LYS A 1 85 ? -34.333 -10.805 46.725 1.00 53.78 85 LYS A CA 1
ATOM 715 C C . LYS A 1 85 ? -33.726 -11.735 47.772 1.00 53.78 85 LYS A C 1
ATOM 717 O O . LYS A 1 85 ? -34.356 -11.852 48.845 1.00 53.78 85 LYS A O 1
#

pLDDT: mean 74.71, std 12.99, range [52.84, 96.5]

Foldseek 3Di:
DQPDDDPDPVVVVVSVVVVVVVVVCVVVVVVVVVCVVCVPPDPVCVCPVVVNVVVVVVVVVVDDDPDPPPPPPPDPVVVVVVVVD

Radius of gyration: 27.22 Å; chains: 1; bounding box: 62×19×72 Å

Secondary structure (DSSP, 8-state):
--SSPP-SHHHHHHHHHHHHHHHHHHHHHHHHHHHHHS--SSHHHHHH-HHHHHHHHHHHHT-----TT---S--HHHHHHHTT-

Organism: Plasmodium yoelii yoelii (NCBI:txid73239)